Protein AF-A0A2V6KGU9-F1 (afdb_monomer_lite)

Sequence (66 aa):
AEIFARAGAAFVLKESELSPELLTQKISVMIDRPEQLRRMSESAARLAPRDAASRVAATMEKYTQS

Radius of gyration: 18.05 Å; chains: 1; bounding box: 36×29×45 Å

pLDDT: mean 87.49, std 9.21, range [52.09, 96.5]

Foldseek 3Di:
DVVLVVLLLDDDDDPVRDDPVVVVVVVVVCVVCVVSNVSSVVSVVVPDPPCVVVVVVVVVVVVVVD

Secondary structure (DSSP, 8-state):
-HHHHHTTS-----GGG--HHHHHHHHHHHHH-HHHHHHHHHHHHHHS-TTHHHHHHHHHHHHH--

Structure (mmCIF, N/CA/C/O backbone):
data_AF-A0A2V6KGU9-F1
#
_entry.id   AF-A0A2V6KGU9-F1
#
loop_
_atom_site.group_PDB
_atom_site.id
_atom_site.type_symbol
_atom_site.label_atom_id
_atom_site.label_alt_id
_atom_site.label_comp_id
_atom_site.label_asym_id
_atom_site.label_entity_id
_atom_site.label_seq_id
_atom_site.pdbx_PDB_ins_code
_atom_site.Cartn_x
_atom_site.Cartn_y
_atom_site.Cartn_z
_atom_site.occupancy
_atom_site.B_iso_or_equiv
_atom_site.auth_seq_id
_atom_site.auth_comp_id
_atom_site.auth_asym_id
_atom_site.auth_atom_id
_atom_site.pdbx_PDB_model_num
ATOM 1 N N . ALA A 1 1 ? 0.034 8.783 -2.895 1.00 68.19 1 ALA A N 1
ATOM 2 C CA . ALA A 1 1 ? -0.965 7.846 -2.334 1.00 68.19 1 ALA A CA 1
ATOM 3 C C . ALA A 1 1 ? -2.199 7.699 -3.231 1.00 68.19 1 ALA A C 1
ATOM 5 O O . ALA A 1 1 ? -2.529 6.575 -3.587 1.00 68.19 1 ALA A O 1
ATOM 6 N N . GLU A 1 2 ? -2.843 8.791 -3.668 1.00 85.25 2 GLU A N 1
ATOM 7 C CA . GLU A 1 2 ? -4.073 8.717 -4.487 1.00 85.25 2 GLU A CA 1
ATOM 8 C C . GLU A 1 2 ? -3.951 7.908 -5.783 1.00 85.25 2 GLU A C 1
ATOM 10 O O . GLU A 1 2 ? -4.897 7.221 -6.156 1.00 85.25 2 GLU A O 1
ATOM 15 N N . ILE A 1 3 ? -2.796 7.946 -6.455 1.00 88.12 3 ILE A N 1
ATOM 16 C CA . ILE A 1 3 ? -2.564 7.166 -7.680 1.00 88.12 3 ILE A CA 1
ATOM 17 C C . ILE A 1 3 ? -2.765 5.658 -7.459 1.00 88.12 3 ILE A C 1
ATOM 19 O O . ILE A 1 3 ? -3.355 4.981 -8.296 1.00 88.12 3 ILE A O 1
ATOM 23 N N . PHE A 1 4 ? -2.364 5.146 -6.293 1.00 88.56 4 PHE A N 1
ATOM 24 C CA . PHE A 1 4 ? -2.565 3.748 -5.923 1.00 88.56 4 PHE A CA 1
ATOM 25 C C . PHE A 1 4 ? -4.036 3.460 -5.631 1.00 88.56 4 PHE A C 1
ATOM 27 O O . PHE A 1 4 ? -4.562 2.450 -6.083 1.00 88.56 4 PHE A O 1
ATOM 34 N N . ALA A 1 5 ? -4.729 4.366 -4.943 1.00 91.25 5 ALA A N 1
ATOM 35 C CA . ALA A 1 5 ? -6.153 4.215 -4.657 1.00 91.25 5 ALA A CA 1
ATOM 36 C C . ALA A 1 5 ? -6.999 4.192 -5.937 1.00 91.25 5 ALA A C 1
ATOM 38 O O . ALA A 1 5 ? -7.835 3.310 -6.112 1.00 91.25 5 ALA A O 1
ATOM 39 N N . ARG A 1 6 ? -6.720 5.107 -6.875 1.00 91.06 6 ARG A N 1
ATOM 40 C CA . ARG A 1 6 ? -7.390 5.165 -8.184 1.00 91.06 6 ARG A CA 1
ATOM 41 C C . ARG A 1 6 ? -7.152 3.907 -9.017 1.00 91.06 6 ARG A C 1
ATOM 43 O O . ARG A 1 6 ? -8.048 3.478 -9.732 1.00 91.06 6 ARG A O 1
ATOM 50 N N . ALA A 1 7 ? -5.979 3.288 -8.895 1.00 91.50 7 ALA A N 1
ATOM 51 C CA . ALA A 1 7 ? -5.679 2.013 -9.543 1.00 91.50 7 ALA A CA 1
ATOM 52 C C . ALA A 1 7 ? -6.257 0.789 -8.805 1.00 91.50 7 ALA A C 1
ATOM 54 O O . ALA A 1 7 ? -6.046 -0.345 -9.237 1.00 91.50 7 ALA A O 1
ATOM 55 N N . GLY A 1 8 ? -6.943 0.981 -7.673 1.00 92.62 8 GLY A N 1
ATOM 56 C CA . GLY A 1 8 ? -7.416 -0.113 -6.823 1.00 92.62 8 GLY A CA 1
ATOM 57 C C . GLY A 1 8 ? -6.287 -0.873 -6.120 1.00 92.62 8 GLY A C 1
ATOM 58 O O . GLY A 1 8 ? -6.473 -2.023 -5.747 1.00 92.62 8 GLY A O 1
ATOM 59 N N . ALA A 1 9 ? -5.113 -0.258 -5.968 1.00 93.31 9 ALA A N 1
ATOM 60 C CA . ALA A 1 9 ? -3.933 -0.823 -5.315 1.00 93.31 9 ALA A CA 1
ATOM 61 C C . ALA A 1 9 ? -3.819 -0.454 -3.823 1.00 93.31 9 ALA A C 1
ATOM 63 O O . ALA A 1 9 ? -2.972 -1.002 -3.125 1.00 93.31 9 ALA A O 1
ATOM 64 N N . ALA A 1 10 ? -4.635 0.480 -3.322 1.00 92.00 10 ALA A N 1
ATOM 65 C CA . ALA A 1 10 ? -4.576 0.934 -1.933 1.00 92.00 10 ALA A CA 1
ATOM 66 C C . ALA A 1 10 ? -5.935 1.426 -1.417 1.00 92.00 10 ALA A C 1
ATOM 68 O O . ALA A 1 10 ? -6.783 1.872 -2.189 1.00 92.00 10 ALA A O 1
ATOM 69 N N . PHE A 1 11 ? -6.096 1.417 -0.093 1.00 90.50 11 PHE A N 1
ATOM 70 C CA . PHE A 1 11 ? -7.124 2.196 0.594 1.00 90.50 11 PHE A CA 1
ATOM 71 C C . PHE A 1 11 ? -6.546 3.541 1.027 1.00 90.50 11 PHE A C 1
ATOM 73 O O . PHE A 1 11 ? -5.374 3.632 1.389 1.00 90.50 11 PHE A O 1
ATOM 80 N N . VAL A 1 12 ? -7.379 4.577 1.019 1.00 91.12 12 VAL A N 1
ATOM 81 C CA . VAL A 1 12 ? -7.043 5.887 1.583 1.00 91.12 12 VAL A CA 1
ATOM 82 C C . VAL A 1 12 ? -7.989 6.134 2.741 1.00 91.12 12 VAL A C 1
ATOM 84 O O . VAL A 1 12 ? -9.204 6.041 2.583 1.00 91.12 12 VAL A O 1
ATOM 87 N N . LEU A 1 13 ? -7.410 6.416 3.900 1.00 90.62 13 LEU A N 1
ATOM 88 C CA . LEU A 1 13 ? -8.117 6.855 5.092 1.00 90.62 13 LEU A CA 1
ATOM 89 C C . LEU A 1 13 ? -7.715 8.304 5.329 1.00 90.62 13 LEU A C 1
ATOM 91 O O . LEU A 1 13 ? -6.523 8.619 5.289 1.00 90.62 13 LEU A O 1
ATOM 95 N N . LYS A 1 14 ? -8.691 9.188 5.543 1.00 91.06 14 LYS A N 1
ATOM 96 C CA . LYS A 1 14 ? -8.370 10.541 5.989 1.00 91.06 14 LYS A CA 1
ATOM 97 C C . LYS A 1 14 ? -7.933 10.474 7.441 1.00 91.06 14 LYS A C 1
ATOM 99 O O . LYS A 1 14 ? -8.537 9.759 8.233 1.00 91.06 14 LYS A O 1
ATOM 104 N N . GLU A 1 15 ? -6.923 11.253 7.795 1.00 92.19 15 GLU A N 1
ATOM 105 C CA . GLU A 1 15 ? -6.419 11.312 9.168 1.00 92.19 15 GLU A CA 1
ATOM 106 C C . GLU A 1 15 ? -7.516 11.711 10.164 1.00 92.19 15 GLU A C 1
ATOM 108 O O . GLU A 1 15 ? -7.655 11.088 11.209 1.00 92.19 15 GLU A O 1
ATOM 113 N N . SER A 1 16 ? -8.379 12.659 9.786 1.00 95.44 16 SER A N 1
ATOM 114 C CA . SER A 1 16 ? -9.532 13.088 10.589 1.00 95.44 16 SER A CA 1
ATOM 115 C C . SER A 1 16 ? -10.567 11.988 10.850 1.00 95.44 16 SER A C 1
ATOM 117 O O . SER A 1 16 ? -11.415 12.140 11.720 1.00 95.44 16 SER A O 1
ATOM 119 N N . GLU A 1 17 ? -10.551 10.920 10.053 1.00 88.81 17 GLU A N 1
ATOM 120 C CA . GLU A 1 17 ? -11.474 9.784 10.138 1.00 88.81 17 GLU A CA 1
ATOM 121 C C . GLU A 1 17 ? -10.785 8.551 10.757 1.00 88.81 17 GLU A C 1
ATOM 123 O O . GLU A 1 17 ? -11.423 7.513 10.927 1.00 88.81 17 GLU A O 1
ATOM 128 N N . LEU A 1 18 ? -9.487 8.630 11.079 1.00 94.00 18 LEU A N 1
ATOM 129 C CA . LEU A 1 18 ? -8.714 7.502 11.585 1.00 94.00 18 LEU A CA 1
ATOM 130 C C . LEU A 1 18 ? -9.048 7.225 13.055 1.00 94.00 18 LEU A C 1
ATOM 132 O O . LEU A 1 18 ? -8.830 8.063 13.927 1.00 94.00 18 LEU A O 1
ATOM 136 N N . SER A 1 19 ? -9.504 6.004 13.333 1.00 96.19 19 SER A N 1
ATOM 137 C CA . SER A 1 19 ? -9.652 5.473 14.689 1.00 96.19 19 SER A CA 1
ATOM 138 C C . SER A 1 19 ? -9.058 4.061 14.789 1.00 96.19 19 SER A C 1
ATOM 140 O O . SER A 1 19 ? -8.929 3.377 13.762 1.00 96.19 19 SER A O 1
ATOM 142 N N . PRO A 1 20 ? -8.707 3.590 16.001 1.00 96.12 20 PRO A N 1
ATOM 143 C CA . PRO A 1 20 ? -8.247 2.217 16.214 1.00 96.12 20 PRO A CA 1
ATOM 144 C C . PRO A 1 20 ? -9.235 1.160 15.699 1.00 96.12 20 PRO A C 1
ATOM 146 O O . PRO A 1 20 ? -8.826 0.156 15.110 1.00 96.12 20 PRO A O 1
ATOM 149 N N . GLU A 1 21 ? -10.535 1.395 15.864 1.00 96.50 21 GLU A N 1
ATOM 150 C CA . GLU A 1 21 ? -11.607 0.482 15.459 1.00 96.50 21 GLU A CA 1
A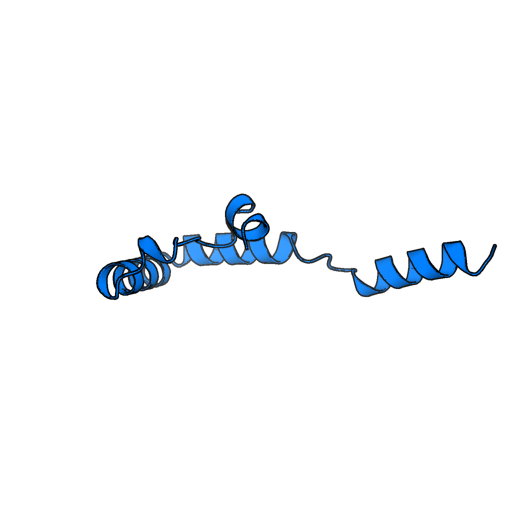TOM 151 C C . GLU A 1 21 ? -11.706 0.410 13.937 1.00 96.50 21 GLU A C 1
ATOM 153 O O . GLU A 1 21 ? -11.742 -0.682 13.367 1.00 96.50 21 GLU A O 1
ATOM 158 N N . LEU A 1 22 ? -11.684 1.569 13.268 1.00 94.62 22 LEU A N 1
ATOM 159 C CA . LEU A 1 22 ? -11.717 1.634 11.810 1.00 94.62 22 LEU A CA 1
ATOM 160 C C . LEU A 1 22 ? -10.485 0.957 11.206 1.00 94.62 22 LEU A C 1
ATOM 162 O O . LEU A 1 22 ? -10.605 0.199 10.243 1.00 94.62 22 LEU A O 1
ATOM 166 N N . LEU A 1 23 ? -9.302 1.205 11.772 1.00 94.44 23 LEU A N 1
ATOM 167 C CA . LEU A 1 23 ? -8.068 0.592 11.294 1.00 94.44 23 LEU A CA 1
ATOM 168 C C . LEU A 1 23 ? -8.105 -0.931 11.460 1.00 94.44 23 LEU A C 1
ATOM 170 O O . LEU A 1 23 ? -7.849 -1.654 10.495 1.00 94.44 23 LEU A O 1
ATOM 174 N N . THR A 1 24 ? -8.493 -1.412 12.645 1.00 96.00 24 THR A N 1
ATOM 175 C CA . THR A 1 24 ? -8.670 -2.844 12.928 1.00 96.00 24 THR A CA 1
ATOM 176 C C . THR A 1 24 ? -9.629 -3.479 11.929 1.00 96.00 24 THR A C 1
ATOM 178 O O . THR A 1 24 ? -9.289 -4.473 11.293 1.00 96.00 24 THR A O 1
ATOM 181 N N . GLN A 1 25 ? -10.791 -2.860 11.706 1.00 94.25 25 GLN A N 1
ATOM 182 C CA . GLN A 1 25 ? -11.781 -3.352 10.753 1.00 94.25 25 GLN A CA 1
ATOM 183 C C . GLN A 1 25 ? -11.208 -3.458 9.333 1.00 94.25 25 GLN A C 1
ATOM 185 O O . GLN A 1 25 ? -11.430 -4.458 8.649 1.00 94.25 25 GLN A O 1
ATOM 190 N N . LYS A 1 26 ? -10.470 -2.442 8.864 1.00 92.12 26 LYS A N 1
ATOM 191 C CA . LYS A 1 26 ? -9.864 -2.459 7.523 1.00 92.12 26 LYS A CA 1
ATOM 192 C C . LYS A 1 26 ? -8.827 -3.569 7.384 1.00 92.12 26 LYS A C 1
ATOM 194 O O . LYS A 1 26 ? -8.802 -4.226 6.345 1.00 92.12 26 LYS A O 1
ATOM 199 N N . ILE A 1 27 ? -8.013 -3.795 8.414 1.00 93.25 27 ILE A N 1
ATOM 200 C CA . ILE A 1 27 ? -7.024 -4.878 8.433 1.00 93.25 27 ILE A CA 1
ATOM 201 C C . ILE A 1 27 ? -7.720 -6.243 8.411 1.00 93.25 27 ILE A C 1
ATOM 203 O O . ILE A 1 27 ? -7.380 -7.064 7.561 1.00 93.25 27 ILE A O 1
ATOM 207 N N . SER A 1 28 ? -8.733 -6.466 9.252 1.00 94.31 28 SER A N 1
ATOM 208 C CA . SER A 1 28 ? -9.486 -7.728 9.261 1.00 94.31 28 SER A CA 1
ATOM 209 C C . SER A 1 28 ? -10.120 -8.021 7.901 1.00 94.31 28 SER A C 1
ATOM 211 O O . SER A 1 28 ? -9.922 -9.097 7.352 1.00 94.31 28 SER A O 1
ATOM 213 N N . VAL A 1 29 ? -10.775 -7.031 7.279 1.00 89.69 29 VAL A N 1
ATOM 214 C CA . VAL A 1 29 ? -11.369 -7.191 5.938 1.00 89.69 29 VAL A CA 1
ATOM 215 C C . VAL A 1 29 ? -10.328 -7.573 4.882 1.00 89.69 29 VAL A C 1
ATOM 217 O O . VAL A 1 29 ? -10.650 -8.320 3.960 1.00 89.69 29 VAL A O 1
ATOM 220 N N . MET A 1 30 ? -9.099 -7.061 4.983 1.00 90.00 30 MET A N 1
ATOM 221 C CA . MET A 1 30 ? -8.016 -7.440 4.073 1.00 90.00 30 MET A CA 1
ATOM 222 C C . MET A 1 30 ? -7.601 -8.899 4.271 1.00 90.00 30 MET A C 1
ATOM 224 O O . MET A 1 30 ? -7.484 -9.627 3.288 1.00 90.00 30 MET A O 1
ATOM 228 N N . ILE A 1 31 ? -7.422 -9.327 5.522 1.00 92.62 31 ILE A N 1
ATOM 229 C CA . ILE A 1 31 ? -7.046 -10.705 5.864 1.00 92.62 31 ILE A CA 1
ATOM 230 C C . ILE A 1 31 ? -8.137 -11.690 5.419 1.00 92.62 31 ILE A C 1
ATOM 232 O O . ILE A 1 31 ? -7.833 -12.696 4.780 1.00 92.62 31 ILE A O 1
ATOM 236 N N . ASP A 1 32 ? -9.405 -11.357 5.661 1.00 95.94 32 ASP A N 1
ATOM 237 C CA . ASP A 1 32 ? -10.553 -12.216 5.351 1.00 95.94 32 ASP A CA 1
ATOM 238 C C . ASP A 1 32 ? -10.868 -12.294 3.845 1.00 95.94 32 ASP A C 1
ATOM 240 O O . ASP A 1 32 ? -11.672 -13.121 3.408 1.00 95.94 32 ASP A O 1
ATOM 244 N N . ARG A 1 33 ? -10.264 -11.427 3.019 1.00 93.19 33 ARG A N 1
ATOM 245 C CA . ARG A 1 33 ? -10.515 -11.343 1.569 1.00 93.19 33 ARG A CA 1
ATOM 246 C C . ARG A 1 33 ? -9.219 -11.454 0.759 1.00 93.19 33 ARG A C 1
ATOM 248 O O . ARG A 1 33 ? -8.841 -10.500 0.068 1.00 93.19 33 ARG A O 1
ATOM 255 N N . PRO A 1 34 ? -8.570 -12.631 0.737 1.00 91.56 34 PRO A N 1
ATOM 256 C CA . PRO A 1 34 ? -7.290 -12.827 0.051 1.00 91.56 34 PRO A CA 1
ATOM 257 C C . PRO A 1 34 ? -7.347 -12.510 -1.451 1.00 91.56 34 PRO A C 1
ATOM 259 O O . PRO A 1 34 ? -6.419 -11.914 -1.992 1.00 91.56 34 PRO A O 1
ATOM 262 N N . GLU A 1 35 ? -8.462 -12.797 -2.131 1.00 94.56 35 GLU A N 1
ATOM 263 C CA . GLU A 1 35 ? -8.632 -12.440 -3.549 1.00 94.56 35 GLU A CA 1
ATOM 264 C C . GLU A 1 35 ? -8.653 -10.926 -3.792 1.00 94.56 35 GLU A C 1
ATOM 266 O O . GLU A 1 35 ? -8.206 -10.442 -4.833 1.00 94.56 35 GLU A O 1
ATOM 271 N N . GLN A 1 36 ? -9.161 -10.146 -2.834 1.00 91.44 36 GLN A N 1
ATOM 272 C CA . GLN A 1 36 ? -9.124 -8.691 -2.924 1.00 91.44 36 GLN A CA 1
ATOM 273 C C . GLN A 1 36 ? -7.686 -8.181 -2.792 1.00 91.44 36 GLN A C 1
ATOM 275 O O . GLN A 1 36 ? -7.272 -7.351 -3.600 1.00 91.44 36 GLN A O 1
ATOM 280 N N . LEU A 1 37 ? -6.911 -8.728 -1.851 1.00 92.50 37 LEU A N 1
ATOM 281 C CA . LEU A 1 37 ? -5.487 -8.419 -1.709 1.00 92.50 37 LEU A CA 1
ATOM 282 C C . LEU A 1 37 ? -4.675 -8.817 -2.946 1.00 92.50 37 LEU A C 1
ATOM 284 O O . LEU A 1 37 ? -3.836 -8.041 -3.402 1.00 92.50 37 LEU A O 1
ATOM 288 N N . ARG A 1 38 ? -4.963 -9.981 -3.538 1.00 94.00 38 ARG A N 1
ATOM 289 C CA . ARG A 1 38 ? -4.319 -10.436 -4.777 1.00 94.00 38 ARG A CA 1
ATOM 290 C C . ARG A 1 38 ? -4.538 -9.435 -5.913 1.00 94.00 38 ARG A C 1
ATOM 292 O O . ARG A 1 38 ? -3.578 -9.006 -6.547 1.00 94.00 38 ARG A O 1
ATOM 299 N N . ARG A 1 39 ? -5.778 -8.973 -6.108 1.00 94.19 39 ARG A N 1
ATOM 300 C CA . ARG A 1 39 ? -6.097 -7.931 -7.103 1.00 94.19 39 ARG A CA 1
ATOM 301 C C . ARG A 1 39 ? -5.411 -6.595 -6.809 1.00 94.19 39 ARG A C 1
ATOM 303 O O . ARG A 1 39 ? -4.926 -5.953 -7.738 1.00 94.19 39 ARG A O 1
ATOM 310 N N . MET A 1 40 ? -5.338 -6.182 -5.540 1.00 92.94 40 MET A N 1
ATOM 311 C CA . MET A 1 40 ? -4.611 -4.967 -5.145 1.00 92.94 40 MET A CA 1
ATOM 312 C C . MET A 1 40 ? -3.118 -5.076 -5.481 1.00 92.94 40 MET A C 1
ATOM 314 O O . MET A 1 40 ? -2.547 -4.131 -6.024 1.00 92.94 40 MET A O 1
ATOM 318 N N . SER A 1 41 ? -2.505 -6.237 -5.230 1.00 91.69 41 SER A N 1
ATOM 319 C CA . SER A 1 41 ? -1.107 -6.521 -5.575 1.00 91.69 41 SER A CA 1
ATOM 320 C C . SER A 1 41 ? -0.863 -6.458 -7.086 1.00 91.69 41 SER A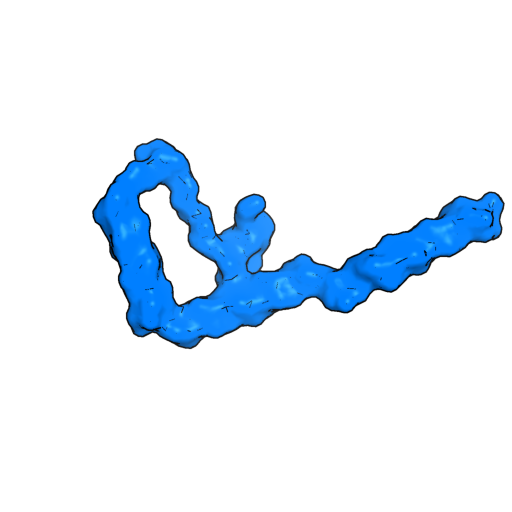 C 1
ATOM 322 O O . SER A 1 41 ? 0.063 -5.783 -7.536 1.00 91.69 41 SER A O 1
ATOM 324 N N . GLU A 1 42 ? -1.737 -7.066 -7.891 1.00 93.75 42 GLU A N 1
ATOM 325 C CA . GLU A 1 42 ? -1.662 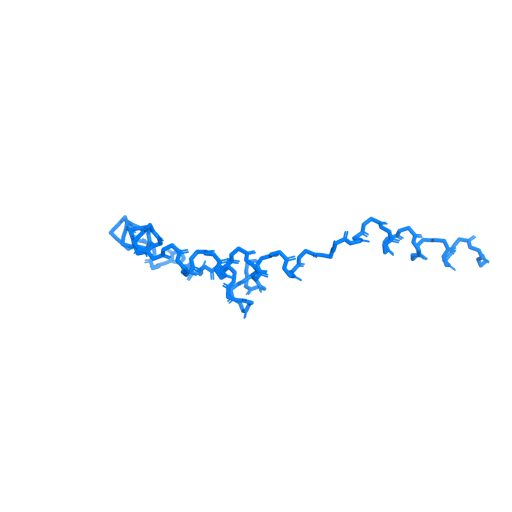-6.981 -9.355 1.00 93.75 42 GLU A CA 1
ATOM 326 C C . GLU A 1 42 ? -1.789 -5.536 -9.858 1.00 93.75 42 GLU A C 1
ATOM 328 O O . GLU A 1 42 ? -1.042 -5.111 -10.742 1.00 93.75 42 GLU A O 1
ATOM 333 N N . SER A 1 43 ? -2.715 -4.757 -9.291 1.00 92.81 43 SER A N 1
ATOM 334 C CA . SER A 1 43 ? -2.858 -3.332 -9.603 1.00 92.81 43 SER A CA 1
ATOM 335 C C . SER A 1 43 ? -1.624 -2.520 -9.218 1.00 92.81 43 SER A C 1
ATOM 337 O O . SER A 1 43 ? -1.198 -1.667 -9.995 1.00 92.81 43 SER A O 1
ATOM 339 N N . ALA A 1 44 ? -1.021 -2.796 -8.060 1.00 90.00 44 ALA A N 1
ATOM 340 C CA . ALA A 1 44 ? 0.218 -2.151 -7.636 1.00 90.00 44 ALA A CA 1
ATOM 341 C C . ALA A 1 44 ? 1.371 -2.473 -8.599 1.00 90.00 44 ALA A C 1
ATOM 343 O O . ALA A 1 44 ? 2.097 -1.575 -9.019 1.00 90.00 44 ALA A O 1
ATOM 344 N N . ALA A 1 45 ? 1.492 -3.736 -9.017 1.00 88.50 45 ALA A N 1
ATOM 345 C CA . ALA A 1 45 ? 2.517 -4.176 -9.958 1.00 88.50 45 ALA A CA 1
ATOM 346 C C . ALA A 1 45 ? 2.382 -3.513 -11.339 1.00 88.50 45 ALA A C 1
ATOM 348 O O . ALA A 1 45 ? 3.391 -3.236 -11.981 1.00 88.50 45 ALA A O 1
ATOM 349 N N . ARG A 1 46 ? 1.154 -3.217 -11.790 1.00 86.06 46 ARG A N 1
ATOM 350 C CA . ARG A 1 46 ? 0.906 -2.477 -13.042 1.00 86.06 46 ARG A CA 1
ATOM 351 C C . ARG A 1 46 ? 1.312 -1.003 -12.977 1.00 86.06 46 ARG A C 1
ATOM 353 O O . ARG A 1 46 ? 1.588 -0.416 -14.017 1.00 86.06 46 ARG A O 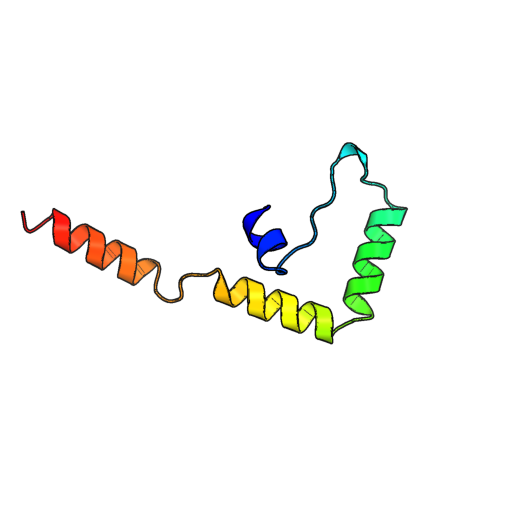1
ATOM 360 N N . LEU A 1 47 ? 1.329 -0.402 -11.786 1.00 82.94 47 LEU A N 1
ATOM 361 C CA . LEU A 1 47 ? 1.763 0.985 -11.593 1.00 82.94 47 LEU A CA 1
ATOM 362 C C . LEU A 1 47 ? 3.288 1.137 -11.577 1.00 82.94 47 LEU A C 1
ATOM 364 O O . LEU A 1 47 ? 3.785 2.232 -11.834 1.00 82.94 47 LEU A O 1
ATOM 368 N N . ALA A 1 48 ? 4.031 0.067 -11.288 1.00 71.44 48 ALA A N 1
ATOM 369 C CA . ALA A 1 48 ? 5.482 0.074 -11.390 1.00 71.44 48 ALA A CA 1
ATOM 370 C C . ALA A 1 48 ? 5.890 -0.013 -12.873 1.00 71.44 48 ALA A C 1
ATOM 372 O O . ALA A 1 48 ? 5.576 -1.011 -13.530 1.00 71.44 48 ALA A O 1
ATOM 373 N N . PRO A 1 49 ? 6.611 0.979 -13.430 1.00 66.38 49 PRO A N 1
ATOM 374 C CA . PRO A 1 49 ? 7.222 0.808 -14.738 1.00 66.38 49 PRO A CA 1
ATOM 375 C C . PRO A 1 49 ? 8.265 -0.304 -14.606 1.00 66.38 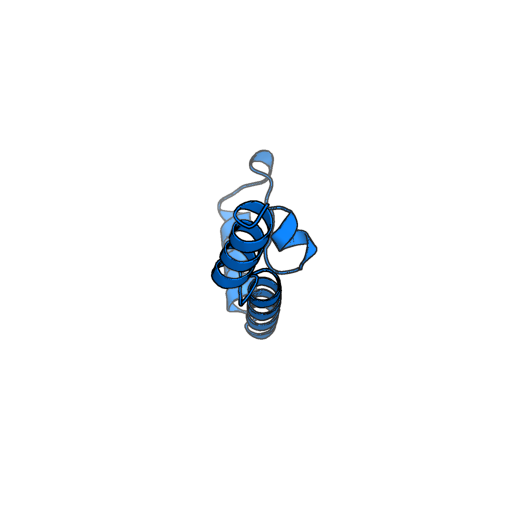49 PRO A C 1
ATOM 377 O O . PRO A 1 49 ? 9.278 -0.130 -13.928 1.00 66.38 49 PRO A O 1
ATOM 380 N N . ARG A 1 50 ? 8.000 -1.464 -15.219 1.00 66.50 50 ARG A N 1
ATOM 381 C CA . ARG A 1 50 ? 8.887 -2.644 -15.180 1.00 66.50 50 ARG A CA 1
ATOM 382 C C . ARG A 1 50 ? 10.297 -2.359 -15.710 1.00 66.50 50 ARG A C 1
ATOM 384 O O . ARG A 1 50 ? 11.219 -3.115 -15.441 1.00 66.50 50 ARG A O 1
ATOM 391 N N . ASP A 1 51 ? 10.445 -1.260 -16.432 1.00 70.75 51 ASP A N 1
ATOM 392 C CA . ASP A 1 51 ? 11.622 -0.807 -17.154 1.00 70.75 51 ASP A CA 1
ATOM 393 C C . ASP A 1 51 ? 12.034 0.620 -16.748 1.00 70.75 51 ASP A C 1
ATOM 395 O O . ASP A 1 51 ? 12.679 1.314 -17.526 1.00 70.75 51 ASP A O 1
ATOM 399 N N . ALA A 1 52 ? 11.665 1.094 -15.548 1.00 75.12 52 ALA A N 1
ATOM 400 C CA . ALA A 1 52 ? 11.917 2.476 -15.120 1.00 75.12 52 ALA A CA 1
ATOM 401 C C . ALA A 1 52 ? 13.379 2.913 -15.331 1.00 75.12 52 ALA A C 1
ATOM 403 O O . ALA A 1 52 ? 13.624 3.977 -15.895 1.00 75.12 52 ALA A O 1
ATOM 404 N N . ALA A 1 53 ? 14.341 2.066 -14.952 1.00 76.06 53 ALA A N 1
ATOM 405 C CA . ALA A 1 53 ? 15.764 2.325 -15.169 1.00 76.06 53 ALA A CA 1
ATOM 406 C C . ALA A 1 53 ? 16.114 2.437 -16.664 1.00 76.06 53 ALA A C 1
ATOM 408 O O . ALA A 1 53 ? 16.787 3.380 -17.072 1.00 76.06 53 ALA A O 1
ATOM 409 N N . SER A 1 54 ? 15.603 1.525 -17.495 1.00 79.56 54 SER A N 1
ATOM 410 C CA . SER A 1 54 ? 15.810 1.539 -18.947 1.00 79.56 54 SER A CA 1
ATOM 411 C C . SER A 1 54 ? 15.169 2.758 -19.615 1.00 79.56 54 SER A C 1
ATOM 413 O O . SER A 1 54 ? 15.767 3.356 -20.501 1.00 79.56 54 SER A O 1
ATOM 415 N N . ARG A 1 55 ? 13.982 3.182 -19.166 1.00 81.00 55 ARG A N 1
ATOM 416 C CA . ARG A 1 55 ? 13.303 4.389 -19.665 1.00 81.00 55 ARG A CA 1
ATOM 417 C C . ARG A 1 55 ? 14.063 5.659 -19.309 1.00 81.00 55 ARG A C 1
ATOM 419 O O . ARG A 1 55 ? 14.121 6.578 -20.125 1.00 81.00 55 ARG A O 1
ATOM 426 N N . VAL A 1 56 ? 14.653 5.711 -18.116 1.00 83.69 56 VAL A N 1
ATOM 427 C CA . VAL A 1 56 ? 15.529 6.816 -17.709 1.00 83.69 56 VAL A CA 1
ATOM 428 C C . VAL A 1 56 ? 16.783 6.839 -18.583 1.00 83.69 56 VAL A C 1
ATOM 430 O O . VAL A 1 56 ? 17.065 7.876 -19.176 1.00 83.69 56 VAL A O 1
ATOM 433 N N . ALA A 1 57 ? 17.469 5.703 -18.742 1.00 86.00 57 ALA A N 1
ATOM 434 C CA . ALA A 1 57 ? 18.667 5.598 -19.578 1.00 86.00 57 ALA A CA 1
ATOM 435 C C . ALA A 1 57 ? 18.403 6.020 -21.035 1.00 86.00 57 ALA A C 1
ATOM 437 O O . ALA A 1 57 ? 19.069 6.921 -21.536 1.00 86.00 57 ALA A O 1
ATOM 438 N N . ALA A 1 58 ? 17.357 5.477 -21.669 1.00 86.62 58 ALA A N 1
ATOM 439 C CA . ALA A 1 58 ? 16.972 5.831 -23.038 1.00 86.62 58 ALA A CA 1
ATOM 440 C C . ALA A 1 58 ? 16.627 7.324 -23.194 1.00 86.62 58 ALA A C 1
ATOM 442 O O . ALA A 1 58 ? 16.888 7.932 -24.232 1.00 86.62 58 ALA A O 1
ATOM 443 N N . THR A 1 59 ? 16.045 7.936 -22.157 1.00 87.56 59 THR A N 1
ATOM 444 C CA . THR A 1 59 ? 15.781 9.379 -22.158 1.00 87.56 59 THR A CA 1
ATOM 445 C C . THR A 1 59 ? 17.091 10.161 -22.088 1.00 87.56 59 THR A C 1
ATOM 447 O O . THR A 1 59 ? 17.277 11.083 -22.872 1.00 87.56 59 THR A O 1
ATOM 450 N N . MET A 1 60 ? 18.018 9.792 -21.201 1.00 90.62 60 MET A N 1
ATOM 451 C CA . MET A 1 60 ? 19.305 10.486 -21.064 1.00 90.62 60 MET A CA 1
ATOM 452 C C . MET A 1 60 ? 20.162 10.372 -22.331 1.00 90.62 60 MET A C 1
ATOM 454 O O . MET A 1 60 ? 20.696 11.381 -22.788 1.00 90.62 60 MET A O 1
ATOM 458 N N . GLU A 1 61 ? 20.238 9.191 -22.946 1.00 89.69 61 GLU A N 1
ATOM 459 C CA . GLU A 1 61 ? 20.960 8.978 -24.210 1.00 89.69 61 GLU A CA 1
ATOM 460 C C . GLU A 1 61 ? 20.454 9.913 -25.316 1.00 89.69 61 GLU A C 1
ATOM 462 O O . GLU A 1 61 ? 21.252 10.578 -25.978 1.00 89.69 61 GLU A O 1
ATOM 467 N N . LYS A 1 62 ? 19.128 10.060 -25.443 1.00 87.56 62 LYS A N 1
ATOM 468 C CA . LYS A 1 62 ? 18.498 10.944 -26.433 1.00 87.56 62 LYS A CA 1
ATOM 469 C C . LYS A 1 62 ? 18.930 12.412 -26.305 1.00 87.56 62 LYS A C 1
ATOM 471 O O . LYS A 1 62 ? 19.035 13.091 -27.321 1.00 87.56 62 LYS A O 1
ATOM 476 N N . TYR A 1 63 ? 19.166 12.904 -25.088 1.00 81.06 63 TYR A N 1
ATOM 477 C CA . TYR A 1 63 ? 19.556 14.301 -24.841 1.00 81.06 63 TYR A CA 1
ATOM 478 C C . TYR A 1 63 ? 21.072 14.520 -24.746 1.00 81.06 63 TYR A C 1
ATOM 480 O O . TYR A 1 63 ? 21.509 15.664 -24.777 1.00 81.06 63 TYR A O 1
ATOM 488 N N . THR A 1 64 ? 21.873 13.456 -24.638 1.00 79.94 64 THR A N 1
ATOM 489 C CA . THR A 1 64 ? 23.346 13.557 -24.564 1.00 79.94 64 THR A CA 1
ATOM 490 C C . THR A 1 64 ? 24.011 13.368 -25.934 1.00 79.94 64 THR A C 1
ATOM 492 O O . THR A 1 64 ? 25.179 13.694 -26.104 1.00 79.94 64 THR A O 1
ATOM 495 N N . GLN A 1 65 ? 23.273 12.861 -26.928 1.00 61.12 65 GLN A N 1
ATOM 496 C CA . GLN A 1 65 ? 23.709 12.767 -28.329 1.00 61.12 65 GLN A CA 1
ATOM 497 C C . GLN A 1 65 ? 23.312 13.991 -29.185 1.00 61.12 65 GLN A C 1
ATOM 499 O O . GLN A 1 65 ? 23.357 13.910 -30.412 1.00 61.12 65 GLN A O 1
ATOM 504 N N . SER A 1 66 ? 22.893 15.098 -28.556 1.00 52.09 66 SER A N 1
ATOM 505 C CA . SER A 1 66 ? 22.570 16.378 -29.216 1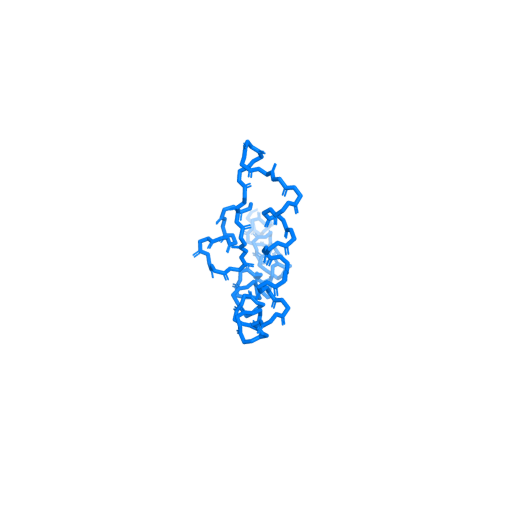.00 52.09 66 SER A CA 1
ATOM 506 C C . SER A 1 66 ? 23.713 17.378 -29.100 1.00 52.09 66 SER A C 1
ATOM 508 O O . SER A 1 66 ? 24.293 17.457 -27.996 1.00 52.09 66 SER A O 1
#